Protein AF-A0A9Q3GWI0-F1 (afdb_monomer_lite)

Secondary structure (DSSP, 8-state):
----------------PPPPTT--S-BTTB--TTSSS-GGG-TTT-GGGS--------------TTTTTS-----TT-SS---S-GGG-SEEEEEEEEEE-TTS-EEEEEEEEE-

pLDDT: mean 71.28, std 18.3, range [31.88, 95.75]

Structure (mmCIF, N/CA/C/O backbone):
data_AF-A0A9Q3GWI0-F1
#
_entry.id   AF-A0A9Q3GWI0-F1
#
loop_
_atom_site.group_PDB
_atom_site.id
_atom_site.type_symbol
_atom_site.label_atom_id
_atom_site.label_alt_id
_atom_site.label_comp_id
_atom_site.label_asym_id
_atom_site.label_entity_id
_atom_site.label_seq_id
_atom_site.pdbx_PDB_ins_code
_atom_site.Cartn_x
_atom_site.Cartn_y
_atom_site.Cartn_z
_atom_site.occupancy
_atom_site.B_iso_or_equiv
_atom_site.auth_seq_id
_atom_site.auth_comp_id
_atom_site.auth_asym_id
_atom_site.auth_atom_id
_atom_site.pdbx_PDB_model_num
ATOM 1 N N . MET A 1 1 ? 56.872 41.381 10.510 1.00 37.62 1 MET A N 1
ATOM 2 C CA . MET A 1 1 ? 56.711 41.012 9.087 1.00 37.62 1 MET A CA 1
ATOM 3 C C . MET A 1 1 ? 55.899 39.730 9.026 1.00 37.62 1 MET A C 1
ATOM 5 O O . MET A 1 1 ? 56.414 38.695 9.417 1.00 37.62 1 MET A O 1
ATOM 9 N N . HIS A 1 2 ? 54.625 39.807 8.641 1.00 31.88 2 HIS A N 1
ATOM 10 C CA . HIS A 1 2 ? 53.797 38.626 8.385 1.00 31.88 2 HIS A CA 1
ATOM 11 C C . HIS A 1 2 ? 53.852 38.342 6.883 1.00 31.88 2 HIS A C 1
ATOM 13 O O . HIS A 1 2 ? 53.462 39.194 6.090 1.00 31.88 2 HIS A O 1
ATOM 19 N N . ILE A 1 3 ? 54.379 37.180 6.502 1.00 32.88 3 ILE A N 1
ATOM 20 C CA . ILE A 1 3 ? 54.355 36.691 5.122 1.00 32.88 3 ILE A CA 1
ATOM 21 C C . ILE A 1 3 ? 53.096 35.833 4.996 1.00 32.88 3 ILE A C 1
ATOM 23 O O . ILE A 1 3 ? 53.001 34.780 5.625 1.00 32.88 3 ILE A O 1
ATOM 27 N N . SER A 1 4 ? 52.116 36.295 4.223 1.00 32.78 4 SER A N 1
ATOM 28 C CA . SER A 1 4 ? 50.993 35.472 3.780 1.00 32.78 4 SER A CA 1
ATOM 29 C C . SER A 1 4 ? 51.453 34.587 2.621 1.00 32.78 4 SER A C 1
ATOM 31 O O . SER A 1 4 ? 52.081 35.056 1.674 1.00 32.78 4 SER A O 1
ATOM 33 N N . TYR A 1 5 ? 51.143 33.295 2.692 1.00 32.62 5 TYR A N 1
ATOM 34 C CA . TYR A 1 5 ? 51.295 32.373 1.568 1.00 32.62 5 TYR A CA 1
ATOM 35 C C . TYR A 1 5 ? 49.896 32.041 1.045 1.00 32.62 5 TYR A C 1
ATOM 37 O O . TYR A 1 5 ? 49.119 31.368 1.720 1.00 32.62 5 TYR A O 1
ATOM 45 N N . GLU A 1 6 ? 49.555 32.532 -0.147 1.00 40.50 6 GLU A N 1
ATOM 46 C CA . GLU A 1 6 ? 48.337 32.124 -0.849 1.00 40.50 6 GLU A CA 1
ATOM 47 C C . GLU A 1 6 ? 48.516 30.707 -1.407 1.00 40.50 6 GLU A C 1
ATOM 49 O O . GLU A 1 6 ? 49.333 30.458 -2.296 1.00 40.50 6 GLU A O 1
ATOM 54 N N . GLN A 1 7 ? 47.727 29.756 -0.909 1.00 38.09 7 GLN A N 1
ATOM 55 C CA . GLN A 1 7 ? 47.631 28.428 -1.506 1.00 38.09 7 GLN A CA 1
ATOM 56 C C . GLN A 1 7 ? 46.685 28.478 -2.714 1.00 38.09 7 GLN A C 1
ATOM 58 O O . GLN A 1 7 ? 45.465 28.396 -2.574 1.00 38.09 7 GLN A O 1
ATOM 63 N N . LYS A 1 8 ? 47.245 28.578 -3.927 1.00 41.69 8 LYS A N 1
ATOM 64 C CA . LYS A 1 8 ? 46.503 28.317 -5.171 1.00 41.69 8 LYS A CA 1
ATOM 65 C C . LYS A 1 8 ? 46.112 26.841 -5.229 1.00 41.69 8 LYS A C 1
ATOM 67 O O . LYS A 1 8 ? 46.956 25.968 -5.435 1.00 41.69 8 LYS A O 1
ATOM 72 N N . THR A 1 9 ? 44.823 26.550 -5.087 1.00 42.53 9 THR A N 1
ATOM 73 C CA . THR A 1 9 ? 44.280 25.213 -5.327 1.00 42.53 9 THR A CA 1
ATOM 74 C C . THR A 1 9 ? 44.243 24.947 -6.834 1.00 42.53 9 THR A C 1
ATOM 76 O O . THR A 1 9 ? 43.399 25.445 -7.574 1.00 42.53 9 THR A O 1
ATOM 79 N N . MET A 1 10 ? 45.197 24.151 -7.317 1.00 38.28 10 MET A N 1
ATOM 80 C CA . MET A 1 10 ? 45.159 23.589 -8.668 1.00 38.28 10 MET A CA 1
ATOM 81 C C . MET A 1 10 ? 43.964 22.626 -8.750 1.00 38.28 10 MET A C 1
ATOM 83 O O . MET A 1 10 ? 44.005 21.523 -8.197 1.00 38.28 10 MET A O 1
ATOM 87 N N . LEU A 1 11 ? 42.884 23.035 -9.423 1.00 44.59 11 LEU A N 1
ATOM 88 C CA . LEU A 1 11 ? 41.792 22.138 -9.801 1.00 44.59 11 LEU A CA 1
ATOM 89 C C . LEU A 1 11 ? 42.370 21.019 -10.676 1.00 44.59 11 LEU A C 1
ATOM 91 O O . LEU A 1 11 ? 42.738 21.234 -11.830 1.00 44.59 11 LEU A O 1
ATOM 95 N N . LYS A 1 12 ? 42.467 19.811 -10.110 1.00 39.12 12 LYS A N 1
ATOM 96 C CA . LYS A 1 12 ? 42.849 18.608 -10.856 1.00 39.12 12 LYS A CA 1
ATOM 97 C C . LYS A 1 12 ? 41.853 18.421 -12.011 1.00 39.12 12 LYS A C 1
ATOM 99 O O . LYS A 1 12 ? 40.645 18.492 -11.763 1.00 39.12 12 LYS A O 1
ATOM 104 N N . PRO A 1 13 ? 42.308 18.153 -13.248 1.00 42.16 13 PRO A N 1
ATOM 105 C CA . PRO A 1 13 ? 41.395 17.892 -14.351 1.00 42.16 13 PRO A CA 1
ATOM 106 C C . PRO A 1 13 ? 40.495 16.706 -13.989 1.00 42.16 13 PRO A C 1
ATOM 108 O O . PRO A 1 13 ? 40.977 15.659 -13.540 1.00 42.16 13 PRO A O 1
ATOM 111 N N . LYS A 1 14 ? 39.176 16.876 -14.155 1.00 46.88 14 LYS A N 1
ATOM 112 C CA . LYS A 1 14 ? 38.206 15.784 -14.025 1.00 46.88 14 LYS A CA 1
ATOM 113 C C . LYS A 1 14 ? 38.594 14.713 -15.040 1.00 46.88 14 LYS A C 1
ATOM 115 O O . LYS A 1 14 ? 38.385 14.885 -16.237 1.00 46.88 14 LYS A O 1
ATOM 120 N N . LYS A 1 15 ? 39.183 13.614 -14.565 1.00 39.47 15 LYS A N 1
ATOM 121 C CA . LYS A 1 15 ? 39.415 12.426 -15.384 1.00 39.47 15 LYS A CA 1
ATOM 122 C C . LYS A 1 15 ? 38.046 11.924 -15.840 1.00 39.47 15 LYS A C 1
ATOM 124 O O . LYS A 1 15 ? 37.301 11.364 -15.040 1.00 39.47 15 LYS A O 1
ATOM 129 N N . HIS A 1 16 ? 37.706 12.144 -17.106 1.00 45.47 16 HIS A N 1
ATOM 130 C CA . HIS A 1 16 ? 36.632 11.404 -17.751 1.00 45.47 16 HIS A CA 1
ATOM 131 C C . HIS A 1 16 ? 37.098 9.949 -17.831 1.00 45.47 16 HIS A C 1
ATOM 133 O O . HIS A 1 16 ? 37.934 9.600 -18.661 1.00 45.47 16 HIS A O 1
ATOM 139 N N . SER A 1 17 ? 36.636 9.115 -16.901 1.00 49.09 17 SER A N 1
ATOM 140 C CA . SER A 1 17 ? 36.855 7.678 -16.979 1.00 49.09 17 SER A CA 1
ATOM 141 C C . SER A 1 17 ? 36.148 7.156 -18.226 1.00 49.09 17 SER A C 1
ATOM 143 O O . SER A 1 17 ? 34.936 7.312 -18.382 1.00 49.09 17 SER A O 1
ATOM 145 N N . LEU A 1 18 ? 36.916 6.547 -19.129 1.00 51.25 18 LEU A N 1
ATOM 146 C CA . LEU A 1 18 ? 36.363 5.733 -20.205 1.00 51.25 18 LEU A CA 1
ATOM 147 C C . LEU A 1 18 ? 35.434 4.673 -19.586 1.00 51.25 18 LEU A C 1
ATOM 149 O O . LEU A 1 18 ? 35.784 4.095 -18.550 1.00 51.25 18 LEU A O 1
ATOM 153 N N . PRO A 1 19 ? 34.249 4.432 -20.171 1.00 48.22 19 PRO A N 1
ATOM 154 C CA . PRO A 1 19 ? 33.304 3.471 -19.629 1.00 48.22 19 PRO A CA 1
ATOM 155 C C . PRO A 1 19 ? 33.947 2.084 -19.623 1.00 48.22 19 PRO A C 1
ATOM 157 O O . PRO A 1 19 ? 34.420 1.583 -20.644 1.00 48.22 19 PRO A O 1
ATOM 160 N N . ASN A 1 20 ? 33.994 1.487 -18.435 1.00 49.66 20 ASN A N 1
ATOM 161 C CA . ASN A 1 20 ? 34.482 0.136 -18.228 1.00 49.66 20 ASN A CA 1
ATOM 162 C C . ASN A 1 20 ? 33.596 -0.816 -19.051 1.00 49.66 20 ASN A C 1
ATOM 164 O O . ASN A 1 20 ? 32.387 -0.868 -18.828 1.00 49.66 20 ASN A O 1
ATOM 168 N N . LYS A 1 21 ? 34.178 -1.552 -20.011 1.00 52.91 21 LYS A N 1
ATOM 169 C CA . LYS A 1 21 ? 33.461 -2.456 -20.942 1.00 52.91 21 LYS A CA 1
ATOM 170 C C . LYS A 1 21 ? 32.695 -3.598 -20.244 1.00 52.91 21 LYS A C 1
ATOM 172 O O . LYS A 1 21 ? 32.069 -4.411 -20.909 1.00 52.91 21 LYS A O 1
ATOM 177 N N . THR A 1 22 ? 32.745 -3.669 -18.917 1.00 55.16 22 THR A N 1
ATOM 178 C CA . THR A 1 22 ? 32.121 -4.695 -18.077 1.00 55.16 22 THR A CA 1
ATOM 179 C C . THR A 1 22 ? 30.800 -4.260 -17.442 1.00 55.16 22 THR A C 1
ATOM 181 O O . THR A 1 22 ? 30.137 -5.076 -16.803 1.00 55.16 22 THR A O 1
ATOM 184 N N . THR A 1 23 ? 30.372 -3.000 -17.583 1.00 59.72 23 THR A N 1
ATOM 185 C CA . THR A 1 23 ? 29.096 -2.579 -16.992 1.00 59.72 23 THR A CA 1
ATOM 186 C C . THR A 1 23 ? 27.928 -3.067 -17.845 1.00 59.72 23 THR A C 1
ATOM 188 O O . THR A 1 23 ? 27.701 -2.563 -18.941 1.00 59.72 23 THR A O 1
ATOM 191 N N . THR A 1 24 ? 27.115 -3.976 -17.305 1.00 67.94 24 THR A N 1
ATOM 192 C CA . THR A 1 24 ? 25.871 -4.470 -17.931 1.00 67.94 24 THR A CA 1
ATOM 193 C C . THR A 1 24 ? 24.775 -3.404 -18.071 1.00 67.94 24 THR A C 1
ATOM 195 O O . THR A 1 24 ? 23.692 -3.687 -18.581 1.00 67.94 24 THR A O 1
ATOM 198 N N . ARG A 1 25 ? 25.018 -2.163 -17.628 1.00 82.44 25 ARG A N 1
ATOM 199 C CA . ARG A 1 25 ? 24.013 -1.098 -17.533 1.00 82.44 25 ARG A CA 1
ATOM 200 C C . ARG A 1 25 ? 24.406 0.134 -18.345 1.00 82.44 25 ARG A C 1
ATOM 202 O O . ARG A 1 25 ? 25.563 0.545 -18.344 1.00 82.44 25 ARG A O 1
ATOM 209 N N . CYS A 1 26 ? 23.415 0.763 -18.972 1.00 88.94 26 CYS A N 1
ATOM 210 C CA . CYS A 1 26 ? 23.559 2.068 -19.619 1.00 88.94 26 CYS A CA 1
ATOM 211 C C . CYS A 1 26 ? 23.773 3.185 -18.578 1.00 88.94 26 CYS A C 1
ATOM 213 O O . CYS A 1 26 ? 23.279 3.109 -17.449 1.00 88.94 26 CYS A O 1
ATOM 215 N N . SER A 1 27 ? 24.471 4.253 -18.963 1.00 86.19 27 SER A N 1
ATOM 216 C CA . SER A 1 27 ? 24.709 5.442 -18.135 1.00 86.19 27 SER A CA 1
ATOM 217 C C . SER A 1 27 ? 24.490 6.734 -18.931 1.00 86.19 27 SER A C 1
ATOM 219 O O . SER A 1 27 ? 24.184 6.683 -20.120 1.00 86.19 27 SER A O 1
ATOM 221 N N . LYS A 1 28 ? 24.630 7.896 -18.272 1.00 81.38 28 LYS A N 1
ATOM 222 C CA . LYS A 1 28 ? 24.218 9.214 -18.797 1.00 81.38 28 LYS A CA 1
ATOM 223 C C . LYS A 1 28 ? 24.810 9.572 -20.169 1.00 81.38 28 LYS A C 1
ATOM 225 O O . LYS A 1 28 ? 24.212 10.353 -20.884 1.00 81.38 28 LYS A O 1
ATOM 230 N N . ASN A 1 29 ? 25.941 8.980 -20.550 1.00 83.25 29 ASN A N 1
ATOM 231 C CA . ASN A 1 29 ? 26.580 9.199 -21.854 1.00 83.25 29 ASN A CA 1
ATOM 232 C C . ASN A 1 29 ? 27.085 7.893 -22.490 1.00 83.25 29 ASN A C 1
ATOM 234 O O . ASN A 1 29 ? 27.957 7.916 -23.354 1.00 83.25 29 ASN A O 1
ATOM 238 N N . PHE A 1 30 ? 26.591 6.741 -22.034 1.00 88.19 30 PHE A N 1
ATOM 239 C CA . PHE A 1 30 ? 27.036 5.444 -22.531 1.00 88.19 30 PHE A CA 1
ATOM 240 C C . PHE A 1 30 ? 25.860 4.488 -22.675 1.00 88.19 30 PHE A C 1
ATOM 242 O O . PHE A 1 30 ? 25.132 4.226 -21.715 1.00 88.19 30 PHE A O 1
ATOM 249 N N . HIS A 1 31 ? 25.712 3.934 -23.871 1.00 89.19 31 HIS A N 1
ATOM 250 C CA . HIS A 1 31 ? 24.790 2.842 -24.128 1.00 89.19 31 HIS A CA 1
ATOM 251 C C . HIS A 1 31 ? 25.554 1.522 -24.086 1.00 89.19 31 HIS A C 1
ATOM 253 O O . HIS A 1 31 ? 26.592 1.396 -24.734 1.00 89.19 31 HIS A O 1
ATOM 259 N N . ASN A 1 32 ? 25.045 0.562 -23.316 1.00 88.00 32 ASN A N 1
ATOM 260 C CA . ASN A 1 32 ? 25.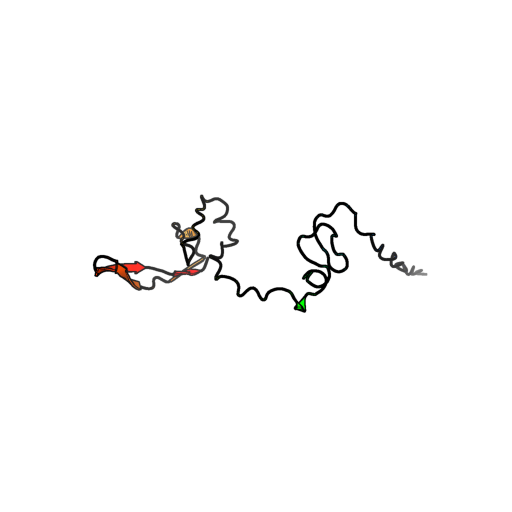577 -0.792 -23.320 1.00 88.00 32 ASN A CA 1
ATOM 261 C C . ASN A 1 32 ? 25.122 -1.489 -24.618 1.00 88.00 32 ASN A C 1
ATOM 263 O O . ASN A 1 32 ? 23.920 -1.682 -24.764 1.00 88.00 32 ASN A O 1
ATOM 267 N N . PRO A 1 33 ? 26.029 -1.919 -25.518 1.00 86.75 33 PRO A N 1
ATOM 268 C CA . PRO A 1 33 ? 25.651 -2.611 -26.756 1.00 86.75 33 PRO A CA 1
ATOM 269 C C . PRO A 1 33 ? 24.913 -3.938 -26.540 1.00 86.75 33 PRO A C 1
ATOM 271 O O . PRO A 1 33 ? 24.281 -4.443 -27.457 1.00 86.75 33 PRO A O 1
ATOM 274 N N . LEU A 1 34 ? 25.005 -4.512 -25.336 1.00 84.81 34 LEU A N 1
ATOM 275 C CA . LEU A 1 34 ? 24.299 -5.735 -24.945 1.00 84.81 34 LEU A CA 1
ATOM 276 C C . LEU A 1 34 ? 22.937 -5.453 -24.290 1.00 84.81 34 LEU A C 1
ATOM 278 O O . LEU A 1 34 ? 22.323 -6.353 -23.720 1.00 84.81 34 LEU A O 1
ATOM 282 N N . ALA A 1 35 ? 22.483 -4.200 -24.284 1.00 85.56 35 ALA A N 1
ATOM 283 C CA . ALA A 1 35 ? 21.173 -3.859 -23.763 1.00 85.56 35 ALA A CA 1
ATOM 284 C C . ALA A 1 35 ? 20.061 -4.426 -24.660 1.00 85.56 35 ALA A C 1
ATOM 286 O O . ALA A 1 35 ? 20.172 -4.439 -25.879 1.00 85.56 35 ALA A O 1
ATOM 287 N N . GLN A 1 36 ? 18.941 -4.822 -24.054 1.00 88.50 36 GLN A N 1
ATOM 288 C CA . GLN A 1 36 ? 17.740 -5.275 -24.775 1.00 88.50 36 GLN A CA 1
ATOM 289 C C . GLN A 1 36 ? 16.942 -4.125 -25.428 1.00 88.50 36 GLN A C 1
ATOM 291 O O . GLN A 1 36 ? 15.793 -4.308 -25.813 1.00 88.50 36 GLN A O 1
ATOM 296 N N . HIS A 1 37 ? 17.519 -2.926 -25.509 1.00 85.06 37 HIS A N 1
ATOM 297 C CA . HIS A 1 37 ? 16.915 -1.745 -26.122 1.00 85.06 37 HIS A CA 1
ATOM 298 C C . HIS A 1 37 ? 17.932 -1.068 -27.038 1.00 85.06 37 HIS A C 1
ATOM 300 O O . HIS A 1 37 ? 19.136 -1.206 -26.833 1.00 85.06 37 HIS A O 1
ATOM 306 N N . SER A 1 38 ? 17.439 -0.321 -28.022 1.00 89.62 38 SER A N 1
ATOM 307 C CA . SER A 1 38 ? 18.252 0.465 -28.953 1.00 89.62 38 SER A CA 1
ATOM 308 C C . SER A 1 38 ? 18.888 1.680 -28.258 1.00 89.62 38 SER A C 1
ATOM 310 O O . SER A 1 38 ? 18.459 2.107 -27.179 1.00 89.62 38 SER A O 1
ATOM 312 N N . LYS A 1 39 ? 19.900 2.298 -28.875 1.00 88.44 39 LYS A N 1
ATOM 313 C CA . LYS A 1 39 ? 20.493 3.539 -28.348 1.00 88.44 39 LYS A CA 1
ATOM 314 C C . LYS A 1 39 ? 19.467 4.675 -28.355 1.00 88.44 39 LYS A C 1
ATOM 316 O O . LYS A 1 39 ? 19.450 5.501 -27.440 1.00 88.44 39 LYS A O 1
ATOM 321 N N . GLU A 1 40 ? 18.607 4.670 -29.363 1.00 88.19 40 GLU A N 1
ATOM 322 C CA . GLU A 1 40 ? 17.540 5.627 -29.620 1.00 88.19 40 GLU A CA 1
ATOM 323 C C . GLU A 1 40 ? 16.439 5.543 -28.560 1.00 88.19 40 GLU A C 1
ATOM 325 O O . GLU A 1 40 ? 15.755 6.534 -28.336 1.00 88.19 40 GLU A O 1
ATOM 330 N N . ASP A 1 41 ? 16.291 4.409 -27.872 1.00 86.19 41 ASP A N 1
ATOM 331 C CA . ASP A 1 41 ? 15.281 4.193 -26.826 1.00 86.19 41 ASP A CA 1
ATOM 332 C C . ASP A 1 41 ? 15.889 4.062 -25.421 1.00 86.19 41 ASP A C 1
ATOM 334 O O . ASP A 1 41 ? 15.209 3.752 -24.443 1.00 86.19 41 ASP A O 1
ATOM 338 N N . CYS A 1 42 ? 17.184 4.348 -25.281 1.00 88.50 42 CYS A N 1
ATOM 339 C CA . CYS A 1 42 ? 17.883 4.297 -24.005 1.00 88.50 42 CYS A CA 1
ATOM 340 C C . CYS A 1 42 ? 17.505 5.482 -23.107 1.00 88.50 42 CYS A C 1
ATOM 342 O O . CYS A 1 42 ? 18.041 6.581 -23.248 1.00 88.50 42 CYS A O 1
ATOM 344 N N . TRP A 1 43 ? 16.676 5.255 -22.086 1.00 89.12 43 TRP A N 1
ATOM 345 C CA . TRP A 1 43 ? 16.248 6.307 -21.144 1.00 89.12 43 TRP A CA 1
ATOM 346 C C . TRP A 1 43 ? 17.385 6.928 -20.325 1.00 89.12 43 TRP A C 1
ATOM 348 O O . TRP A 1 43 ? 17.229 7.996 -19.738 1.00 89.12 43 TRP A O 1
ATOM 358 N N . LYS A 1 44 ? 18.545 6.262 -20.255 1.00 88.44 44 LYS A N 1
ATOM 359 C CA . LYS A 1 44 ? 19.748 6.832 -19.631 1.00 88.44 44 LYS A CA 1
ATOM 360 C C . LYS A 1 44 ? 20.422 7.879 -20.514 1.00 88.44 44 LYS A C 1
ATOM 362 O O . LYS A 1 44 ? 21.045 8.777 -19.958 1.00 88.44 44 LYS A O 1
ATOM 367 N N . LEU A 1 45 ? 20.283 7.767 -21.836 1.00 88.81 45 LEU A N 1
ATOM 368 C CA . LEU A 1 45 ? 20.748 8.766 -22.800 1.00 88.81 45 LEU A CA 1
ATOM 369 C C . LEU A 1 45 ? 19.679 9.819 -23.101 1.00 88.81 45 LEU A C 1
ATOM 371 O O . LEU A 1 45 ? 20.016 10.980 -23.300 1.00 88.81 45 LEU A O 1
ATOM 375 N N . LEU A 1 46 ? 18.407 9.416 -23.114 1.00 86.88 46 LEU A N 1
ATOM 376 C CA . LEU A 1 46 ? 17.266 10.252 -23.478 1.00 86.88 46 LEU A CA 1
ATOM 377 C C . LEU A 1 46 ? 16.247 10.271 -22.328 1.00 86.88 46 LEU A C 1
ATOM 379 O O . LEU A 1 46 ? 15.284 9.501 -22.346 1.00 86.88 46 LEU A O 1
ATOM 383 N N . PRO A 1 47 ? 16.442 11.136 -21.313 1.00 80.56 47 PRO A N 1
ATOM 384 C CA . PRO A 1 47 ? 15.555 11.214 -20.151 1.00 80.56 47 PRO A CA 1
ATOM 385 C C . PRO A 1 47 ? 14.098 11.527 -20.502 1.00 80.56 47 PRO A C 1
ATOM 387 O O . PRO A 1 47 ? 13.199 11.118 -19.779 1.00 80.56 47 PRO A O 1
ATOM 390 N N . GLU A 1 48 ? 13.853 12.216 -21.616 1.00 81.19 48 GLU A N 1
ATOM 391 C CA . GLU A 1 48 ? 12.506 12.554 -22.096 1.00 81.19 48 GLU A CA 1
ATOM 392 C C . GLU A 1 48 ? 11.703 11.324 -22.531 1.00 81.19 48 GLU A C 1
ATOM 394 O O . GLU A 1 48 ? 10.480 11.312 -22.424 1.00 81.19 48 GLU A O 1
ATOM 399 N N . LYS A 1 49 ? 12.395 10.265 -22.970 1.00 78.75 49 LYS A N 1
ATOM 400 C CA . LYS A 1 49 ? 11.789 8.975 -23.317 1.00 78.75 49 LYS A CA 1
ATOM 401 C C . LYS A 1 49 ? 11.552 8.082 -22.104 1.00 78.75 49 LYS A C 1
ATOM 403 O O . LYS A 1 49 ? 11.015 6.988 -22.264 1.00 78.75 49 LYS A O 1
ATOM 408 N N . HIS A 1 50 ? 11.971 8.504 -20.910 1.00 78.81 50 HIS A N 1
ATOM 409 C CA . HIS A 1 50 ? 11.714 7.741 -19.700 1.00 78.81 50 HIS A CA 1
ATOM 410 C C . HIS A 1 50 ? 10.199 7.545 -19.569 1.00 78.81 50 HIS A C 1
ATOM 412 O O . HIS A 1 50 ? 9.469 8.541 -19.589 1.00 78.81 50 HIS A O 1
ATOM 418 N N . PRO A 1 51 ? 9.699 6.304 -19.427 1.00 72.88 51 PRO A N 1
ATOM 419 C CA . PRO A 1 51 ? 8.287 6.070 -19.231 1.00 72.88 51 PRO A CA 1
ATOM 420 C C . PRO A 1 51 ? 7.901 6.883 -18.013 1.00 72.88 51 PRO A C 1
ATOM 422 O O . PRO A 1 51 ? 8.544 6.813 -16.954 1.00 72.88 51 PRO A O 1
ATOM 425 N N . LYS A 1 52 ? 6.891 7.728 -18.191 1.00 69.50 52 LYS A N 1
ATOM 426 C CA . LYS A 1 52 ? 6.203 8.314 -17.060 1.00 69.50 52 LYS A CA 1
ATOM 427 C C . LYS A 1 52 ? 5.625 7.115 -16.336 1.00 69.50 52 LYS A C 1
ATOM 429 O O . LYS A 1 52 ? 4.633 6.542 -16.764 1.00 69.50 52 LYS A O 1
ATOM 434 N N . ASN A 1 53 ? 6.337 6.657 -15.313 1.00 61.03 53 ASN A N 1
ATOM 435 C CA . ASN A 1 53 ? 5.757 5.758 -14.350 1.00 61.03 53 ASN A CA 1
ATOM 436 C C . ASN A 1 53 ? 4.618 6.580 -13.755 1.00 61.03 53 ASN A C 1
ATOM 438 O O . ASN A 1 53 ? 4.864 7.392 -12.859 1.00 61.03 53 ASN A O 1
ATOM 442 N N . ASP A 1 54 ? 3.398 6.377 -14.251 1.00 58.28 54 ASP A N 1
ATOM 443 C CA . ASP A 1 54 ? 2.248 6.351 -13.367 1.00 58.28 54 ASP A CA 1
ATOM 444 C C . ASP A 1 54 ? 2.667 5.345 -12.318 1.00 58.28 54 ASP A C 1
ATOM 446 O O . ASP A 1 54 ? 2.720 4.139 -12.564 1.00 58.28 54 ASP A O 1
ATOM 450 N N . LYS A 1 55 ? 3.233 5.865 -11.224 1.00 58.38 55 LYS A N 1
ATOM 451 C CA . LYS A 1 55 ? 3.743 5.016 -10.166 1.00 58.38 55 LYS A CA 1
ATOM 452 C C . LYS A 1 55 ? 2.525 4.171 -9.816 1.00 58.38 55 LYS A C 1
ATOM 454 O O . LYS A 1 55 ? 1.529 4.779 -9.414 1.00 58.38 55 LYS A O 1
ATOM 459 N N . PRO A 1 56 ? 2.565 2.831 -9.967 1.00 52.91 56 PRO A N 1
ATOM 460 C CA . PRO A 1 56 ? 1.553 2.032 -9.306 1.00 52.91 56 PRO A CA 1
ATOM 461 C C . PRO A 1 56 ? 1.550 2.542 -7.874 1.00 52.91 56 PRO A C 1
ATOM 463 O O . PRO A 1 56 ? 2.637 2.819 -7.343 1.00 52.91 56 PRO A O 1
ATOM 466 N N . ILE A 1 57 ? 0.362 2.803 -7.327 1.00 53.28 57 ILE A N 1
ATOM 467 C CA . ILE A 1 57 ? 0.192 3.172 -5.926 1.00 53.28 57 ILE A CA 1
ATOM 468 C C . ILE A 1 57 ? 0.960 2.097 -5.168 1.00 53.28 57 ILE A C 1
ATOM 470 O O . ILE A 1 57 ? 0.526 0.955 -5.065 1.00 53.28 57 ILE A O 1
ATOM 474 N N . LYS A 1 58 ? 2.206 2.404 -4.802 1.00 50.78 58 LYS A N 1
ATOM 475 C CA . LYS A 1 58 ? 3.053 1.431 -4.146 1.00 50.78 58 LYS A CA 1
ATOM 476 C C . LYS A 1 58 ? 2.381 1.265 -2.802 1.00 50.78 58 LYS A C 1
ATOM 478 O O . LYS A 1 58 ? 2.152 2.274 -2.132 1.00 50.78 58 LYS A O 1
ATOM 483 N N . ALA A 1 59 ? 2.137 0.025 -2.400 1.00 52.69 59 ALA A N 1
ATOM 484 C CA . ALA A 1 59 ? 2.165 -0.313 -0.991 1.00 52.69 59 ALA A CA 1
ATOM 4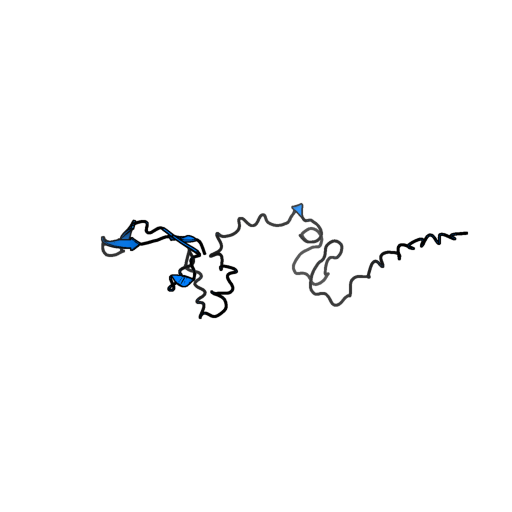85 C C . ALA A 1 59 ? 3.535 0.168 -0.482 1.00 52.69 59 ALA A C 1
ATOM 487 O O . ALA A 1 59 ? 4.574 -0.463 -0.689 1.00 52.69 59 ALA A O 1
ATOM 488 N N . LEU A 1 60 ? 3.573 1.418 -0.018 1.00 52.78 60 LEU A N 1
ATOM 489 C CA . LEU A 1 60 ? 4.787 2.087 0.393 1.00 52.78 60 LEU A CA 1
ATOM 490 C C . LEU A 1 60 ? 5.208 1.371 1.665 1.00 52.78 60 LEU A C 1
ATOM 492 O O . LEU A 1 60 ? 4.533 1.454 2.690 1.00 52.78 60 LEU A O 1
ATOM 496 N N . MET A 1 61 ? 6.308 0.635 1.585 1.00 54.53 61 MET A N 1
ATOM 497 C CA . MET A 1 61 ? 6.944 0.131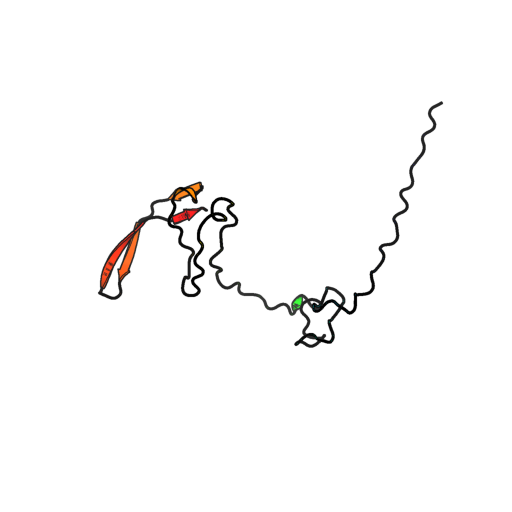 2.785 1.00 54.53 61 MET A CA 1
ATOM 498 C C . MET A 1 61 ? 7.618 1.293 3.486 1.00 54.53 61 MET A C 1
ATOM 500 O O . MET A 1 61 ? 8.525 1.940 2.952 1.00 54.53 61 MET A O 1
ATOM 504 N N . ALA A 1 62 ? 7.095 1.561 4.674 1.00 50.34 62 ALA A N 1
ATOM 505 C CA . ALA A 1 62 ? 7.622 2.496 5.633 1.00 50.34 62 ALA A CA 1
ATOM 506 C C . ALA A 1 62 ? 9.126 2.272 5.820 1.00 50.34 62 ALA A C 1
ATOM 508 O O . ALA A 1 62 ? 9.574 1.197 6.212 1.00 50.34 62 ALA A O 1
ATOM 509 N N . ARG A 1 63 ? 9.917 3.318 5.581 1.00 53.78 63 ARG A N 1
ATOM 510 C CA . ARG A 1 63 ? 11.338 3.380 5.954 1.00 53.78 63 ARG A CA 1
ATOM 511 C C . ARG A 1 63 ? 11.524 3.596 7.465 1.00 53.78 63 ARG A C 1
ATOM 513 O O . ARG A 1 63 ? 12.472 4.258 7.873 1.00 53.78 63 ARG A O 1
ATOM 520 N N . ASN A 1 64 ? 10.638 3.056 8.298 1.00 57.06 64 ASN A N 1
ATOM 521 C CA . ASN A 1 64 ? 10.803 3.127 9.743 1.00 57.06 64 ASN A CA 1
ATOM 522 C C . ASN A 1 64 ? 11.672 1.967 10.221 1.00 57.06 64 ASN A C 1
ATOM 524 O O . ASN A 1 64 ? 11.358 0.802 9.981 1.00 57.06 64 ASN A O 1
ATOM 528 N N . ALA A 1 65 ? 12.746 2.299 10.942 1.00 53.03 65 ALA A N 1
ATOM 529 C CA . ALA A 1 65 ? 13.668 1.339 11.554 1.00 53.03 65 ALA A CA 1
ATOM 530 C C . ALA A 1 65 ? 12.963 0.348 12.506 1.00 53.03 65 ALA A C 1
ATOM 532 O O . ALA A 1 65 ? 13.451 -0.750 12.751 1.00 53.03 65 ALA A O 1
ATOM 533 N N . SER A 1 66 ? 11.784 0.708 13.015 1.00 58.84 66 SER A N 1
ATOM 534 C CA . SER A 1 66 ? 10.955 -0.154 13.861 1.00 58.84 66 SER A CA 1
ATOM 535 C C . SER A 1 66 ? 10.311 -1.316 13.088 1.00 58.84 66 SER A C 1
ATOM 537 O O . SER A 1 66 ? 10.106 -2.384 13.659 1.00 58.84 66 SER A O 1
ATOM 539 N N . ILE A 1 67 ? 10.016 -1.127 11.794 1.00 62.00 67 ILE A N 1
ATOM 540 C CA . ILE A 1 67 ? 9.407 -2.146 10.918 1.00 62.00 67 ILE A CA 1
ATOM 541 C C . ILE A 1 67 ? 10.476 -3.050 10.290 1.00 62.00 67 ILE A C 1
ATOM 543 O O . ILE A 1 67 ? 10.197 -4.191 9.949 1.00 62.00 67 ILE A O 1
ATOM 547 N N . SER A 1 68 ? 11.729 -2.601 10.173 1.00 63.62 68 SER A N 1
ATOM 548 C CA . SER A 1 68 ? 12.786 -3.423 9.563 1.00 63.62 68 SER A CA 1
ATOM 549 C C . SER A 1 68 ? 13.164 -4.674 10.366 1.00 63.62 68 SER A C 1
ATOM 551 O O . SER A 1 68 ? 13.830 -5.548 9.821 1.00 63.62 68 SER A O 1
ATOM 553 N N . ASN A 1 69 ? 12.746 -4.769 11.633 1.00 71.00 69 ASN A N 1
ATOM 554 C CA . ASN A 1 69 ? 13.005 -5.924 12.499 1.00 71.00 69 ASN A CA 1
ATOM 555 C C . ASN A 1 69 ? 11.805 -6.880 12.621 1.00 71.00 69 ASN A C 1
ATOM 557 O O . ASN A 1 69 ? 11.857 -7.807 13.428 1.00 71.00 69 ASN A O 1
ATOM 561 N N . SER A 1 70 ? 10.719 -6.661 11.873 1.00 75.75 70 SER A N 1
ATOM 562 C CA . SER A 1 70 ? 9.547 -7.538 11.891 1.00 75.75 70 SER A CA 1
ATOM 563 C C . SER A 1 70 ? 9.443 -8.420 10.654 1.00 75.75 70 SER A C 1
ATOM 565 O O . SER A 1 70 ? 10.008 -8.144 9.595 1.00 75.75 70 SER A O 1
ATOM 567 N N . ASN A 1 71 ? 8.709 -9.523 10.809 1.00 82.94 71 ASN A N 1
ATOM 568 C CA . ASN A 1 71 ? 8.382 -10.401 9.697 1.00 82.94 71 ASN A CA 1
ATOM 569 C C . ASN A 1 71 ? 7.447 -9.668 8.738 1.00 82.94 71 ASN A C 1
ATOM 571 O O . ASN A 1 71 ? 6.361 -9.231 9.119 1.00 82.94 71 ASN A O 1
ATOM 575 N N . LEU A 1 72 ? 7.885 -9.552 7.490 1.00 81.56 72 LEU A N 1
ATOM 576 C CA . LEU A 1 72 ? 7.200 -8.804 6.453 1.00 81.56 72 LEU A CA 1
ATOM 577 C C . LEU A 1 72 ? 6.587 -9.761 5.432 1.00 81.56 72 LEU A C 1
ATOM 579 O O . LEU A 1 72 ? 7.282 -10.621 4.893 1.00 81.56 72 LEU A O 1
ATOM 583 N N . VAL A 1 73 ? 5.304 -9.575 5.131 1.00 85.88 73 VAL A N 1
ATOM 584 C CA . VAL A 1 73 ? 4.607 -10.315 4.073 1.00 85.88 73 VAL A CA 1
ATOM 585 C C . VAL A 1 73 ? 4.432 -9.399 2.866 1.00 85.88 73 VAL A C 1
ATOM 587 O O . VAL A 1 73 ? 3.911 -8.291 2.988 1.00 85.88 73 VAL A O 1
ATOM 590 N N . LEU A 1 74 ? 4.896 -9.856 1.701 1.00 86.19 74 LEU A N 1
ATOM 591 C CA . LEU A 1 74 ? 4.691 -9.175 0.426 1.00 86.19 74 LEU A CA 1
ATOM 592 C C . LEU A 1 74 ? 3.459 -9.759 -0.257 1.00 86.19 74 LEU A C 1
ATOM 594 O O . LEU A 1 74 ? 3.503 -10.880 -0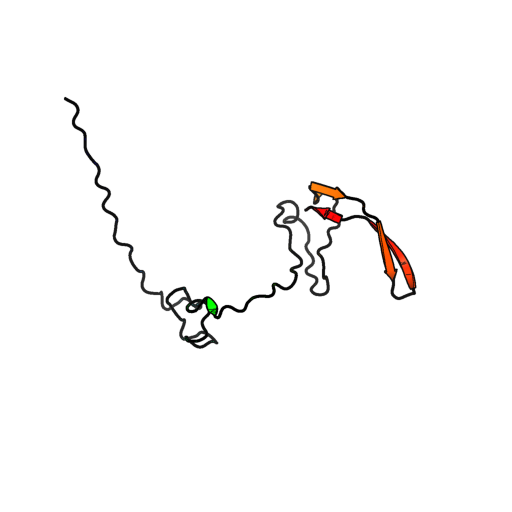.755 1.00 86.19 74 LEU A O 1
ATOM 598 N N . ASP A 1 75 ? 2.385 -8.979 -0.284 1.00 85.56 75 ASP A N 1
ATOM 599 C CA . ASP A 1 75 ? 1.123 -9.348 -0.916 1.00 85.56 75 ASP A CA 1
ATOM 600 C C . ASP A 1 75 ? 0.853 -8.434 -2.117 1.00 85.56 75 ASP A C 1
ATOM 602 O O . ASP A 1 75 ? 0.603 -7.238 -1.963 1.00 85.56 75 ASP A O 1
ATOM 606 N N . SER A 1 76 ? 0.926 -8.990 -3.330 1.00 88.25 76 SER A N 1
ATOM 607 C CA . SER A 1 76 ? 0.642 -8.253 -4.567 1.00 88.25 76 SER A CA 1
ATOM 608 C C . SER A 1 76 ? -0.845 -7.955 -4.773 1.00 88.25 76 SER A C 1
ATOM 610 O O . SER A 1 76 ? -1.171 -7.121 -5.614 1.00 88.25 76 SER A O 1
ATOM 612 N N . GLY A 1 77 ? -1.738 -8.642 -4.054 1.00 88.00 77 GLY A N 1
ATOM 613 C CA . GLY A 1 77 ? -3.176 -8.372 -4.061 1.00 88.00 77 GLY A CA 1
ATOM 614 C C . GLY A 1 77 ? -3.575 -7.215 -3.140 1.00 88.00 77 GLY A C 1
ATOM 615 O O . GLY A 1 77 ? -4.661 -6.653 -3.289 1.00 88.00 77 GLY A O 1
ATOM 616 N N . ALA A 1 78 ? -2.699 -6.813 -2.217 1.00 85.19 78 ALA A N 1
ATOM 617 C CA . ALA A 1 78 ? -2.975 -5.732 -1.286 1.00 85.19 78 ALA A CA 1
ATOM 618 C C . ALA A 1 78 ? -2.816 -4.357 -1.955 1.00 85.19 78 ALA A C 1
ATOM 620 O O . ALA A 1 78 ? -1.746 -3.983 -2.435 1.00 85.19 78 ALA A O 1
ATOM 621 N N . THR A 1 79 ? -3.884 -3.554 -1.931 1.00 83.69 79 THR A N 1
ATOM 622 C CA . THR A 1 79 ? -3.836 -2.151 -2.395 1.00 83.69 79 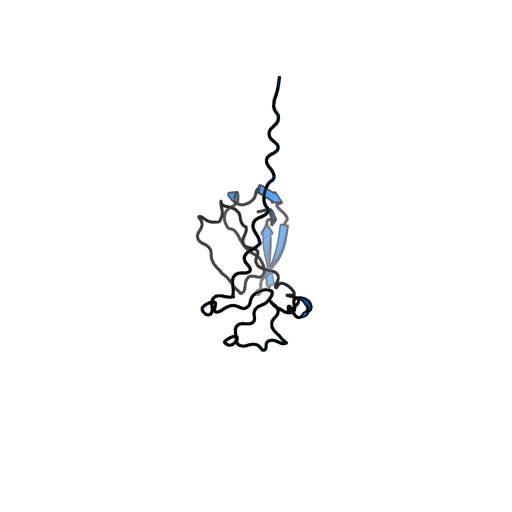THR A CA 1
ATOM 623 C C . THR A 1 79 ? -3.219 -1.217 -1.347 1.00 83.69 79 THR A C 1
ATOM 625 O O . THR A 1 79 ? -2.721 -0.143 -1.678 1.00 83.69 79 THR A O 1
ATOM 628 N N . THR A 1 80 ? -3.232 -1.621 -0.073 1.00 78.69 80 THR A N 1
ATOM 629 C CA . THR A 1 80 ? -2.678 -0.852 1.047 1.00 78.69 80 THR A CA 1
ATOM 630 C C . THR A 1 80 ? -1.824 -1.734 1.948 1.00 78.69 80 THR A C 1
ATOM 632 O O . THR A 1 80 ? -2.106 -2.917 2.119 1.00 78.69 80 THR A O 1
ATOM 635 N N . SER A 1 81 ? -0.796 -1.146 2.558 1.00 80.12 81 SER A N 1
ATOM 636 C CA . SER A 1 81 ? -0.001 -1.811 3.592 1.00 80.12 81 SER A CA 1
ATOM 637 C C . SER A 1 81 ? -0.826 -1.956 4.874 1.00 80.12 81 SER A C 1
ATOM 639 O O . SER A 1 81 ? -1.491 -1.007 5.292 1.00 80.12 81 SER A O 1
ATOM 641 N N . MET A 1 82 ? -0.740 -3.116 5.522 1.00 80.62 82 MET A N 1
ATOM 642 C CA . MET A 1 82 ? -1.324 -3.368 6.840 1.00 80.62 82 MET A CA 1
ATOM 643 C C . MET A 1 82 ? -0.216 -3.654 7.847 1.00 80.62 82 MET A C 1
ATOM 645 O O . MET A 1 82 ? 0.764 -4.328 7.532 1.00 80.62 82 MET A O 1
ATOM 649 N N . VAL A 1 83 ? -0.375 -3.146 9.066 1.00 80.62 83 VAL A N 1
ATOM 650 C CA . VAL A 1 83 ? 0.537 -3.412 10.180 1.00 80.62 83 VAL A CA 1
ATOM 651 C C . VAL A 1 83 ? -0.264 -3.876 11.389 1.00 80.62 83 VAL A C 1
ATOM 653 O O . VAL A 1 83 ? -1.347 -3.365 11.658 1.00 80.62 83 VAL A O 1
ATOM 656 N N . ASN A 1 84 ? 0.265 -4.857 12.114 1.00 81.31 84 ASN A N 1
ATOM 657 C CA . ASN A 1 84 ? -0.412 -5.480 13.255 1.00 81.31 84 ASN A CA 1
ATOM 658 C C . ASN A 1 84 ? 0.016 -4.904 14.616 1.00 81.31 84 ASN A C 1
ATOM 660 O O . ASN A 1 84 ? -0.488 -5.345 15.644 1.00 81.31 84 ASN A O 1
ATOM 664 N N . THR A 1 85 ? 0.960 -3.957 14.642 1.00 79.00 85 THR A N 1
ATOM 665 C CA . THR A 1 85 ? 1.523 -3.418 15.886 1.00 79.00 85 THR A CA 1
ATOM 666 C C . THR A 1 85 ? 1.306 -1.911 15.967 1.00 79.00 85 THR A C 1
ATOM 668 O O . THR A 1 85 ? 1.789 -1.160 15.121 1.00 79.00 85 THR A O 1
ATOM 671 N N . LEU A 1 86 ? 0.614 -1.461 17.020 1.00 79.06 86 LEU A N 1
ATOM 672 C CA . LEU A 1 86 ? 0.297 -0.043 17.234 1.00 79.06 86 LEU A CA 1
ATOM 673 C C . LEU A 1 86 ? 1.551 0.825 17.439 1.00 79.06 86 LEU A C 1
ATOM 675 O O . LEU A 1 86 ? 1.554 1.988 17.054 1.00 79.06 86 LEU A O 1
ATOM 679 N N . SER A 1 87 ? 2.634 0.263 17.990 1.00 79.12 87 SER A N 1
ATOM 680 C CA . SER A 1 87 ? 3.891 0.989 18.241 1.00 79.12 87 SER A CA 1
ATOM 681 C C . SER A 1 87 ? 4.623 1.444 16.974 1.00 79.12 87 SER A C 1
ATOM 683 O O . SER A 1 87 ? 5.592 2.195 17.065 1.00 79.12 87 SER A O 1
ATOM 685 N N . TYR A 1 88 ? 4.180 1.008 15.791 1.00 78.06 88 TYR A N 1
ATOM 686 C CA . TYR A 1 88 ? 4.717 1.485 14.517 1.00 78.06 88 TYR A CA 1
ATOM 687 C C . TYR A 1 88 ? 4.164 2.836 14.083 1.00 78.06 88 TYR A C 1
ATOM 689 O O . TYR A 1 88 ? 4.738 3.447 13.185 1.00 78.06 88 TYR A O 1
ATOM 697 N N . PHE A 1 89 ? 3.088 3.307 14.705 1.00 78.81 89 PHE A N 1
ATOM 698 C CA . PHE A 1 89 ? 2.487 4.588 14.379 1.00 78.81 89 PHE A CA 1
ATOM 699 C C . PHE A 1 89 ? 2.959 5.665 15.351 1.00 78.81 89 PHE A C 1
ATOM 701 O O . PHE A 1 89 ? 2.858 5.506 16.567 1.00 78.81 89 PHE A O 1
ATOM 708 N N . GLN A 1 90 ? 3.423 6.796 14.818 1.00 79.69 90 GLN A N 1
ATOM 709 C CA . GLN A 1 90 ? 3.732 7.979 15.633 1.00 79.69 90 GLN A CA 1
ATOM 710 C C . GLN A 1 90 ? 2.453 8.611 16.194 1.00 79.69 90 GLN A C 1
ATOM 712 O O . GLN A 1 90 ? 2.447 9.185 17.279 1.00 79.69 90 GLN A O 1
ATOM 717 N N . SER A 1 91 ? 1.361 8.502 15.435 1.00 80.94 91 SER A N 1
ATOM 718 C CA . SER A 1 91 ? 0.017 8.909 15.833 1.00 80.94 91 SER A CA 1
ATOM 719 C C . SER A 1 91 ? -1.017 8.022 15.142 1.00 80.94 91 SER A C 1
ATOM 721 O O . SER A 1 91 ? -0.849 7.638 13.980 1.00 80.94 91 SER A O 1
ATOM 723 N N . ILE A 1 92 ? -2.088 7.695 15.866 1.00 80.75 92 ILE A N 1
ATOM 724 C CA . ILE A 1 92 ? -3.205 6.891 15.367 1.00 80.75 92 ILE A CA 1
ATOM 725 C C . ILE A 1 92 ? -4.476 7.701 15.538 1.00 80.75 92 ILE A C 1
ATOM 727 O O . ILE A 1 92 ? -4.784 8.154 16.640 1.00 80.75 92 ILE A O 1
ATOM 731 N N . GLU A 1 93 ? -5.227 7.849 14.453 1.00 82.69 93 GLU A N 1
ATOM 732 C CA . GLU A 1 93 ? -6.575 8.387 14.507 1.00 82.69 93 GLU A CA 1
ATOM 733 C C . GLU A 1 93 ? -7.568 7.235 14.363 1.00 82.69 93 GLU A C 1
ATOM 735 O O . GLU A 1 93 ? -7.594 6.523 13.355 1.00 82.69 93 GLU A O 1
ATOM 740 N N . MET A 1 94 ? -8.402 7.044 15.383 1.00 80.75 94 MET A N 1
ATOM 741 C CA . MET A 1 94 ? -9.416 5.993 15.397 1.00 80.75 94 MET A CA 1
ATOM 742 C C . MET A 1 94 ? -10.649 6.444 14.614 1.00 80.75 94 MET A C 1
ATOM 744 O O . MET A 1 94 ? -11.665 6.828 15.188 1.00 80.75 94 MET A O 1
ATOM 748 N N . LYS A 1 95 ? -10.555 6.405 13.282 1.00 80.94 95 LYS A N 1
ATOM 749 C CA . LYS A 1 95 ? -11.715 6.573 12.403 1.00 80.94 95 LYS A CA 1
ATOM 750 C C . LYS A 1 95 ? -12.422 5.238 12.189 1.00 80.94 95 LYS A C 1
ATOM 752 O O . LYS A 1 95 ? -11.775 4.238 11.887 1.00 80.94 95 LYS A O 1
ATOM 757 N N . LYS A 1 96 ? -13.745 5.248 12.330 1.00 84.56 96 LYS A N 1
ATOM 758 C CA . LYS A 1 96 ? -14.627 4.115 12.037 1.00 84.56 96 LYS A CA 1
ATOM 759 C C . LYS A 1 96 ? -14.935 4.072 10.546 1.00 84.56 96 LYS A C 1
ATOM 761 O O . LYS A 1 96 ? -15.221 5.111 9.950 1.00 84.56 96 LYS A O 1
ATOM 766 N N . LYS A 1 97 ? -14.883 2.882 9.954 1.00 84.69 97 LYS A N 1
ATOM 767 C CA . LYS A 1 97 ? -15.339 2.633 8.589 1.00 84.69 97 LYS A CA 1
ATOM 768 C C . LYS A 1 97 ? -16.094 1.314 8.539 1.00 84.69 97 LYS A C 1
ATOM 770 O O . LYS A 1 97 ? -15.567 0.289 8.955 1.00 84.69 97 LYS A O 1
ATOM 775 N N . GLU A 1 98 ? -17.301 1.353 7.999 1.00 91.88 98 GLU A N 1
ATOM 776 C CA . GLU A 1 98 ? -18.083 0.154 7.722 1.00 91.88 98 GLU A CA 1
ATOM 777 C C . GLU A 1 98 ? -17.573 -0.514 6.441 1.00 91.88 98 GLU A C 1
ATOM 779 O O . GLU A 1 98 ? -17.268 0.153 5.445 1.00 91.88 98 GLU A O 1
ATOM 784 N N . ILE A 1 99 ? -17.431 -1.834 6.495 1.00 89.56 99 ILE A N 1
ATOM 785 C CA . ILE A 1 99 ? -17.027 -2.679 5.377 1.00 89.56 99 ILE A CA 1
ATOM 786 C C . ILE A 1 99 ? -18.112 -3.730 5.195 1.00 89.56 99 ILE A C 1
ATOM 788 O O . ILE A 1 99 ? -18.374 -4.512 6.106 1.00 89.56 99 ILE A O 1
ATOM 792 N N . GLU A 1 100 ? -18.716 -3.751 4.014 1.00 94.88 100 GLU A N 1
ATOM 793 C CA . GLU A 1 100 ? -19.622 -4.815 3.595 1.00 94.88 100 GLU A CA 1
ATOM 794 C C . GLU A 1 100 ? -18.805 -6.009 3.084 1.00 94.88 100 GLU A C 1
ATOM 796 O O . GLU A 1 100 ? -17.907 -5.864 2.248 1.00 94.88 100 GLU A O 1
ATOM 801 N N . LEU A 1 101 ? -19.080 -7.187 3.635 1.00 93.38 101 LEU A N 1
ATOM 802 C CA . LEU A 1 101 ? -18.464 -8.451 3.263 1.00 93.38 101 LEU A CA 1
ATOM 803 C C . LEU A 1 101 ? -19.240 -9.114 2.122 1.00 93.38 101 LEU A C 1
ATOM 805 O O . LEU A 1 101 ? -20.381 -8.775 1.822 1.00 93.38 101 LEU A O 1
ATOM 809 N N . ALA A 1 102 ? -18.619 -10.105 1.481 1.00 92.56 102 ALA A N 1
ATOM 810 C CA . ALA A 1 102 ? -19.214 -10.801 0.339 1.00 92.56 102 ALA A CA 1
ATOM 811 C C . ALA A 1 102 ? -20.509 -11.565 0.679 1.00 92.56 102 ALA A C 1
ATOM 813 O O . ALA A 1 102 ? -21.300 -11.849 -0.217 1.00 92.56 102 ALA A O 1
ATOM 814 N N . ASP A 1 103 ? -20.726 -11.904 1.951 1.00 95.00 103 ASP A N 1
ATOM 815 C CA . ASP A 1 103 ? -21.958 -12.525 2.449 1.00 95.00 103 ASP A CA 1
ATOM 816 C C . ASP A 1 103 ? -23.056 -11.500 2.804 1.00 95.00 103 ASP A C 1
ATOM 818 O O . ASP A 1 103 ? -24.114 -11.882 3.302 1.00 95.00 103 ASP A O 1
ATOM 822 N N . GLY A 1 104 ? -22.816 -10.209 2.547 1.00 95.00 104 GLY A N 1
ATOM 823 C CA . GLY A 1 104 ? -23.718 -9.101 2.860 1.00 95.00 104 GLY A CA 1
ATOM 824 C C . GLY A 1 104 ? -23.668 -8.645 4.321 1.00 95.00 104 GLY A C 1
ATOM 825 O O . GLY A 1 104 ? -24.395 -7.726 4.698 1.00 95.00 104 GLY A O 1
ATOM 826 N N . SER A 1 105 ? -22.836 -9.262 5.166 1.00 95.75 105 SER A N 1
ATOM 827 C CA . SER A 1 105 ? -22.634 -8.781 6.534 1.00 95.75 105 SER A CA 1
ATOM 828 C C . SER A 1 105 ? -21.787 -7.505 6.550 1.00 95.75 105 SER A C 1
ATOM 830 O O . SER A 1 105 ? -20.971 -7.269 5.663 1.00 95.75 105 SER A O 1
ATOM 832 N N . ILE A 1 106 ? -21.976 -6.662 7.567 1.00 9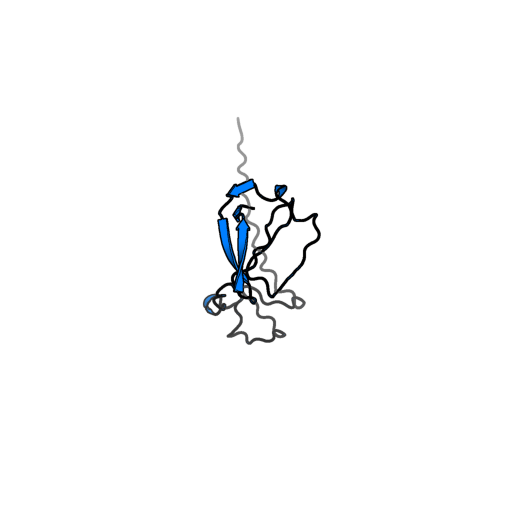5.19 106 ILE A N 1
ATOM 833 C CA . ILE A 1 106 ? -21.220 -5.415 7.733 1.00 95.19 106 ILE A CA 1
ATOM 834 C C . ILE A 1 106 ? -20.333 -5.539 8.968 1.00 95.19 106 ILE A C 1
ATOM 836 O O . ILE A 1 106 ? -20.808 -5.890 10.049 1.00 95.19 106 ILE A O 1
ATOM 840 N N . ILE A 1 107 ? -19.050 -5.220 8.811 1.00 92.19 107 ILE A N 1
ATOM 841 C CA . ILE A 1 107 ? -18.087 -5.135 9.910 1.00 92.19 107 ILE A CA 1
ATOM 842 C C . ILE A 1 107 ? -17.563 -3.707 10.062 1.00 92.19 107 ILE A C 1
ATOM 844 O O . ILE A 1 107 ? -17.414 -2.972 9.086 1.00 92.19 107 ILE A O 1
ATOM 848 N N . GLU A 1 108 ? -17.234 -3.316 11.291 1.00 88.00 108 GLU A N 1
ATOM 849 C CA . GLU A 1 108 ? -16.529 -2.063 11.559 1.00 88.00 108 GLU A CA 1
ATOM 850 C C . GLU A 1 108 ? -15.016 -2.292 11.545 1.00 88.00 108 GLU A C 1
ATOM 852 O O . GLU A 1 108 ? -14.471 -3.043 12.355 1.00 88.00 108 GLU A O 1
ATOM 857 N N . ALA A 1 109 ? -14.324 -1.586 10.656 1.00 81.94 109 ALA A N 1
ATOM 858 C CA . ALA A 1 109 ? -12.883 -1.415 10.713 1.00 81.94 109 ALA A CA 1
ATOM 859 C C . ALA A 1 109 ? -12.534 -0.107 11.427 1.00 81.94 109 ALA A C 1
ATOM 861 O O . ALA A 1 109 ? -13.168 0.933 11.222 1.00 81.94 109 ALA A O 1
ATOM 862 N N . LEU A 1 110 ? -11.492 -0.158 12.255 1.00 78.12 110 LEU A N 1
ATOM 863 C CA . LEU A 1 110 ? -11.013 0.984 13.019 1.00 78.12 110 LEU A CA 1
ATOM 864 C C . LEU A 1 110 ? -9.600 1.374 12.600 1.00 78.12 110 LEU A C 1
ATOM 866 O O . LEU A 1 110 ? -8.689 0.550 12.601 1.00 78.12 110 LEU A O 1
ATOM 870 N N . GLY A 1 111 ? -9.426 2.673 12.379 1.00 68.88 111 GLY A N 1
ATOM 871 C CA . GLY A 1 111 ? -8.136 3.339 12.445 1.00 68.88 111 GLY A CA 1
ATOM 872 C C . GLY A 1 111 ? -7.443 3.547 11.103 1.00 68.88 111 GLY A C 1
ATOM 873 O O . GLY A 1 111 ? -7.408 2.680 10.235 1.00 68.88 111 GLY A O 1
ATOM 874 N N . HIS A 1 112 ? -6.823 4.715 10.968 1.00 65.75 112 HIS A N 1
ATOM 875 C CA . HIS A 1 112 ? -5.690 4.915 10.074 1.00 65.75 112 HIS A CA 1
ATOM 876 C C . HIS A 1 112 ? -4.618 5.679 10.856 1.00 65.75 112 HIS A C 1
ATOM 878 O O . HIS A 1 112 ? -4.920 6.602 11.614 1.00 65.75 112 HIS A O 1
ATOM 884 N N . GLY A 1 113 ? -3.361 5.278 10.715 1.00 63.22 113 GLY A N 1
ATOM 885 C CA . GLY A 1 113 ? -2.250 5.920 11.410 1.00 63.22 113 GLY A CA 1
ATOM 886 C C . GLY A 1 113 ? -1.175 6.362 10.434 1.00 63.22 113 GLY A C 1
ATOM 887 O O . GLY A 1 113 ? -1.017 5.780 9.360 1.00 63.22 113 GLY A O 1
ATOM 888 N N . ASN A 1 114 ? -0.432 7.393 10.825 1.00 63.25 114 ASN A N 1
ATOM 889 C CA . ASN A 1 114 ? 0.778 7.787 10.120 1.00 63.25 114 ASN A CA 1
ATOM 890 C C . ASN A 1 114 ? 1.948 6.997 10.711 1.00 63.25 114 ASN A C 1
ATOM 892 O O . ASN A 1 114 ? 2.154 6.999 11.930 1.00 63.25 114 ASN A O 1
ATOM 896 N N . ILE A 1 115 ? 2.665 6.293 9.839 1.00 59.97 115 ILE A N 1
ATOM 897 C CA . ILE A 1 115 ? 3.856 5.508 10.174 1.00 59.97 115 ILE A CA 1
ATOM 898 C C . ILE A 1 115 ? 5.064 6.447 10.163 1.00 59.97 115 ILE A C 1
ATOM 900 O O . ILE A 1 115 ? 5.320 7.041 9.095 1.00 59.97 115 ILE A O 1
#

Radius of gyration: 26.76 Å; chains: 1; bounding box: 80×54×48 Å

InterPro domains:
  IPR054722 Retrovirus-related Pol polyprotein from transposon TNT 1-94-like, beta-barrel domain [PF22936] (73-115)

Organism: NCBI:txid1389203

Foldseek 3Di:
DDDDDDDDDDPDPDPPDDPDLPDPDAALPGDNPPDPDDPVQRCRPVVVNPPPPPPQLDLDDDPDPVCVPDDDDDDPPDSHDDDDDPVVAPDKDFDWDWDQDPVRDIDIDTIDGDD

Sequence (115 aa):
MHISYEQKTMLKPKKHSLPNKTTTRCSKNFHNPLAQHSKEDCWKLLPEKHPKNDKPIKALMARNASISNSNLVLDSGATTSMVNTLSYFQSIEMKKKEIELADGSIIEALGHGNI